Protein AF-A0A2G9G6G9-F1 (afdb_monomer_lite)

Structure (mmCIF, N/CA/C/O backbone):
data_AF-A0A2G9G6G9-F1
#
_entry.id   AF-A0A2G9G6G9-F1
#
loop_
_atom_site.group_PDB
_atom_site.id
_atom_site.type_symbol
_atom_site.label_atom_id
_atom_site.label_alt_id
_atom_site.label_comp_id
_atom_site.label_asym_id
_atom_site.label_entity_id
_atom_site.label_seq_id
_atom_site.pdbx_PDB_ins_code
_atom_site.Cartn_x
_atom_site.Cartn_y
_atom_site.Cartn_z
_atom_site.occupancy
_atom_site.B_iso_or_equiv
_atom_site.auth_seq_id
_atom_site.auth_comp_id
_atom_site.auth_asym_id
_atom_site.auth_atom_id
_atom_site.pdbx_PDB_model_num
ATOM 1 N N . MET A 1 1 ? -1.850 -4.419 9.215 1.00 89.00 1 MET A N 1
ATOM 2 C CA . MET A 1 1 ? -2.323 -3.101 8.741 1.00 89.00 1 MET A CA 1
ATOM 3 C C . MET A 1 1 ? -2.429 -2.212 9.958 1.00 89.00 1 MET A C 1
ATOM 5 O O . MET A 1 1 ? -2.819 -2.719 11.000 1.00 89.00 1 MET A O 1
ATOM 9 N N . PHE A 1 2 ? -2.075 -0.941 9.835 1.00 92.00 2 PHE A N 1
ATOM 10 C CA . PHE A 1 2 ? -2.258 0.051 10.893 1.00 92.00 2 PHE A CA 1
ATOM 11 C C . PHE A 1 2 ? -2.792 1.348 10.285 1.00 92.00 2 PHE A C 1
ATOM 13 O O . PHE A 1 2 ? -2.726 1.535 9.066 1.00 92.00 2 PHE A O 1
ATOM 20 N N . PHE A 1 3 ? -3.308 2.239 11.128 1.00 94.31 3 PHE A N 1
ATOM 21 C CA . PHE A 1 3 ? -3.821 3.534 10.698 1.00 94.31 3 PHE A CA 1
ATOM 22 C C . PHE A 1 3 ? -2.971 4.668 11.261 1.00 94.31 3 PHE A C 1
ATOM 24 O O . PHE A 1 3 ? -2.697 4.733 12.458 1.00 94.31 3 PHE A O 1
ATOM 31 N N . GLY A 1 4 ? -2.551 5.571 10.382 1.00 92.81 4 GLY A N 1
ATOM 32 C CA . GLY A 1 4 ? -1.768 6.751 10.739 1.00 92.81 4 GLY A CA 1
ATOM 33 C C . GLY A 1 4 ? -2.236 7.971 9.958 1.00 92.81 4 GLY A C 1
ATOM 34 O O .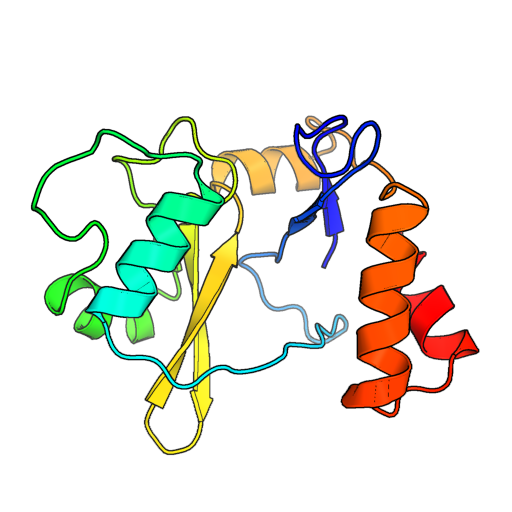 GLY A 1 4 ? -3.071 7.839 9.068 1.00 92.81 4 GLY A O 1
ATOM 35 N N . ARG A 1 5 ? -1.652 9.141 10.255 1.00 88.44 5 ARG A N 1
ATOM 36 C CA . ARG A 1 5 ? -2.020 10.467 9.708 1.00 88.44 5 ARG A CA 1
ATOM 37 C C . ARG A 1 5 ? -3.382 10.957 10.213 1.00 88.44 5 ARG A C 1
ATOM 39 O O . ARG A 1 5 ? -4.417 10.487 9.787 1.00 88.44 5 ARG A O 1
ATOM 46 N N . ASN A 1 6 ? -3.383 11.987 11.051 1.00 86.56 6 ASN A N 1
ATOM 47 C CA . ASN A 1 6 ? -4.590 12.492 11.720 1.00 86.56 6 ASN A CA 1
ATOM 48 C C . ASN A 1 6 ? -5.643 13.158 10.808 1.00 86.56 6 ASN A C 1
ATOM 50 O O . ASN A 1 6 ? -6.783 13.345 11.235 1.00 86.56 6 ASN A O 1
ATOM 54 N N . LYS A 1 7 ? -5.281 13.555 9.580 1.00 89.81 7 LYS A N 1
ATOM 55 C CA . LYS A 1 7 ? -6.205 14.185 8.627 1.00 89.81 7 LYS A CA 1
ATOM 56 C C . LYS A 1 7 ? -5.795 13.973 7.173 1.00 89.81 7 LYS A C 1
ATOM 58 O O . LYS A 1 7 ? -4.623 14.122 6.800 1.00 89.81 7 LYS A O 1
ATOM 63 N N . THR A 1 8 ? -6.781 13.731 6.313 1.00 88.44 8 THR A N 1
ATOM 64 C CA . THR A 1 8 ? -6.613 13.715 4.852 1.00 88.44 8 THR A CA 1
ATOM 65 C C . THR A 1 8 ? -7.636 14.612 4.157 1.00 88.44 8 THR A C 1
ATOM 67 O O . THR A 1 8 ? -8.640 15.000 4.749 1.00 88.44 8 THR A O 1
ATOM 70 N N . LYS A 1 9 ? -7.369 14.977 2.894 1.00 86.88 9 LYS A N 1
ATOM 71 C CA . LYS A 1 9 ? -8.312 15.770 2.088 1.00 86.88 9 LYS A CA 1
ATOM 72 C C . LYS A 1 9 ? -9.578 14.974 1.755 1.00 86.88 9 LYS A C 1
ATOM 74 O O . LYS A 1 9 ? -10.657 15.541 1.782 1.00 86.88 9 LYS A O 1
ATOM 79 N N . THR A 1 10 ? -9.425 13.681 1.471 1.00 88.75 10 THR A N 1
ATOM 80 C CA . THR A 1 10 ? -10.516 12.801 1.031 1.00 88.75 10 THR A CA 1
ATOM 81 C C . THR A 1 10 ? -11.372 12.297 2.192 1.00 88.75 10 THR A C 1
ATOM 83 O O . THR A 1 10 ? -12.590 12.299 2.093 1.00 88.75 10 THR A O 1
ATOM 86 N N . TRP A 1 11 ? -10.749 11.889 3.304 1.00 91.88 11 TRP A N 1
ATOM 87 C CA . TRP A 1 11 ? -11.432 11.191 4.406 1.00 91.88 11 TRP A CA 1
ATOM 88 C C . TRP A 1 11 ? -11.656 12.041 5.661 1.00 91.88 11 TRP A C 1
ATOM 90 O O . TRP A 1 11 ? -12.191 11.538 6.648 1.00 91.88 11 TRP A O 1
ATOM 100 N N . GLY A 1 12 ? -11.254 13.315 5.636 1.00 92.19 12 GLY A N 1
ATOM 101 C CA . GLY A 1 12 ? -11.398 14.223 6.771 1.00 92.19 12 GLY A CA 1
ATOM 102 C C . GLY A 1 12 ? -10.482 13.859 7.942 1.00 92.19 12 GLY A C 1
ATOM 103 O O . GLY A 1 12 ? -9.323 13.490 7.735 1.00 92.19 12 GLY A O 1
ATOM 104 N N . LEU A 1 13 ? -10.987 14.037 9.166 1.00 93.69 13 LEU A N 1
ATOM 105 C CA . LEU A 1 13 ? -10.292 13.681 10.407 1.00 93.69 13 LEU A CA 1
ATOM 106 C C . LEU A 1 13 ? -10.286 12.163 10.604 1.00 93.69 13 LEU A C 1
ATOM 108 O O . LEU A 1 13 ? -11.341 11.537 10.543 1.00 93.69 13 LEU A O 1
ATOM 112 N N . GLY A 1 14 ? -9.110 11.603 10.878 1.00 92.06 14 GLY A N 1
ATOM 113 C CA . GLY A 1 14 ? -8.894 10.171 11.071 1.00 92.06 14 GLY A CA 1
ATOM 114 C C . GLY A 1 14 ? -7.758 9.614 10.211 1.00 92.06 14 GLY A C 1
ATOM 115 O O . GLY A 1 14 ? -7.381 10.191 9.187 1.00 92.06 14 GLY A O 1
ATOM 116 N N . GLY A 1 15 ? -7.225 8.479 10.659 1.00 93.62 15 GLY A N 1
ATOM 117 C CA . GLY A 1 15 ? -6.138 7.743 10.032 1.00 93.62 15 GLY A CA 1
ATOM 118 C C . GLY A 1 15 ? -6.490 7.106 8.695 1.00 93.62 15 GLY A C 1
ATOM 119 O O . GLY A 1 15 ? -7.624 6.702 8.444 1.00 93.62 15 GLY A O 1
ATOM 120 N N . VAL A 1 16 ? -5.475 6.955 7.849 1.00 94.00 16 VAL A N 1
ATOM 121 C CA . VAL A 1 16 ? -5.519 6.121 6.644 1.00 94.00 16 VAL A CA 1
ATOM 122 C C . VAL A 1 16 ? -4.633 4.896 6.801 1.00 94.00 16 VAL A C 1
ATOM 124 O O . VAL A 1 16 ? -3.721 4.871 7.629 1.00 94.00 16 VAL A O 1
ATOM 127 N N . ALA A 1 17 ? -4.952 3.861 6.029 1.00 94.62 17 ALA A N 1
ATOM 128 C CA . ALA A 1 17 ? -4.352 2.545 6.175 1.00 94.62 17 ALA A CA 1
ATOM 129 C C . ALA A 1 17 ? -2.939 2.501 5.589 1.00 94.62 17 ALA A C 1
ATOM 131 O O . ALA A 1 17 ? -2.694 3.000 4.490 1.00 94.62 17 ALA A O 1
ATOM 132 N N . PHE A 1 18 ? -2.038 1.833 6.297 1.00 94.88 18 PHE A N 1
ATOM 133 C CA . PHE A 1 18 ? -0.698 1.497 5.839 1.00 94.88 18 PHE A CA 1
ATOM 134 C C . PHE A 1 18 ? -0.407 0.019 6.107 1.00 94.88 18 PHE A C 1
ATOM 136 O O . PHE A 1 18 ? -0.986 -0.617 7.001 1.00 94.88 18 PHE A O 1
ATOM 143 N N . LEU A 1 19 ? 0.520 -0.524 5.324 1.00 94.06 19 LEU A N 1
ATOM 144 C CA . LEU A 1 19 ? 1.074 -1.854 5.533 1.00 94.06 19 LEU A CA 1
ATOM 145 C C . LEU A 1 19 ? 2.489 -1.746 6.075 1.00 94.06 19 LEU A C 1
ATOM 147 O O . LEU A 1 19 ? 3.252 -0.856 5.699 1.00 94.06 19 LEU A O 1
ATOM 151 N N . ASP A 1 20 ? 2.826 -2.660 6.971 1.00 92.25 20 ASP A N 1
ATOM 152 C CA . ASP A 1 20 ? 4.195 -2.769 7.435 1.00 92.25 20 ASP A CA 1
ATOM 153 C C . ASP A 1 20 ? 5.066 -3.441 6.352 1.00 92.25 20 ASP A C 1
ATOM 155 O O . ASP A 1 20 ? 4.593 -4.278 5.574 1.00 92.25 20 ASP A O 1
ATOM 159 N N . LEU A 1 21 ? 6.337 -3.047 6.280 1.00 92.12 21 LEU A N 1
ATOM 160 C CA . LEU A 1 21 ? 7.330 -3.651 5.397 1.00 92.12 21 LEU A CA 1
ATOM 161 C C . LEU A 1 21 ? 7.755 -5.037 5.884 1.00 92.12 21 LEU A C 1
ATOM 163 O O . LEU A 1 21 ? 8.078 -5.896 5.059 1.00 92.12 21 LEU A O 1
ATOM 167 N N . GLU A 1 22 ? 7.714 -5.269 7.195 1.00 85.81 22 GLU A N 1
ATOM 168 C CA . GLU A 1 22 ? 8.000 -6.575 7.783 1.00 85.81 22 GLU A CA 1
ATOM 169 C C . GLU A 1 22 ? 6.756 -7.463 7.804 1.00 85.81 22 GLU A C 1
ATOM 171 O O . GLU A 1 22 ? 5.646 -7.051 8.150 1.00 85.81 22 GLU A O 1
ATOM 176 N N . ARG A 1 23 ? 6.952 -8.729 7.429 1.00 79.31 23 ARG A N 1
ATOM 177 C CA . ARG A 1 23 ? 5.916 -9.752 7.548 1.00 79.31 23 ARG A CA 1
ATOM 178 C C . ARG A 1 23 ? 6.006 -10.373 8.928 1.00 79.31 23 ARG A C 1
ATOM 180 O O . ARG A 1 23 ? 7.030 -10.946 9.281 1.00 79.31 23 ARG A O 1
ATOM 187 N N . HIS A 1 24 ? 4.904 -10.337 9.657 1.00 77.62 24 HIS A N 1
ATOM 188 C CA . HIS A 1 24 ? 4.773 -11.030 10.928 1.00 77.62 24 HIS A CA 1
ATOM 189 C C . HIS A 1 24 ? 3.751 -12.155 10.785 1.00 77.62 24 HIS A C 1
ATOM 191 O O . HIS A 1 24 ? 2.614 -11.912 10.387 1.00 77.62 24 HIS A O 1
ATOM 197 N N . HIS A 1 25 ? 4.138 -13.383 11.137 1.00 69.62 25 HIS A N 1
ATOM 198 C CA . HIS A 1 25 ? 3.303 -14.579 10.962 1.00 69.62 25 HIS A CA 1
ATOM 199 C C . HIS A 1 25 ? 1.960 -14.524 11.719 1.00 69.62 25 HIS A C 1
ATOM 201 O O . HIS A 1 25 ? 1.009 -15.189 11.315 1.00 69.62 25 HIS A O 1
ATOM 207 N N . GLY A 1 26 ? 1.857 -13.702 12.770 1.00 75.50 26 GLY A N 1
ATOM 208 C CA . GLY A 1 26 ? 0.623 -13.498 13.538 1.00 75.50 26 GLY A CA 1
ATOM 209 C C . GLY A 1 26 ? -0.344 -12.456 12.966 1.00 75.50 26 GLY A C 1
ATOM 210 O O . GLY A 1 26 ? -1.490 -12.399 13.400 1.00 75.50 26 GLY A O 1
ATOM 211 N N . TYR A 1 27 ? 0.073 -11.648 11.984 1.00 82.75 27 TYR A N 1
ATOM 212 C CA . TYR A 1 27 ? -0.745 -10.559 11.449 1.00 82.75 27 TYR A CA 1
ATOM 213 C C . TYR A 1 27 ? -1.071 -10.783 9.976 1.00 82.75 27 TYR A C 1
ATOM 215 O O . TYR A 1 27 ? -0.192 -10.994 9.142 1.00 82.75 27 TYR A O 1
ATOM 223 N N . LYS A 1 28 ? -2.358 -10.689 9.639 1.00 85.12 28 LYS A N 1
ATOM 224 C CA . LYS A 1 28 ? -2.851 -10.838 8.266 1.00 85.12 28 LYS A CA 1
ATOM 225 C C . LYS A 1 28 ? -3.363 -9.507 7.729 1.00 85.12 28 LYS A C 1
ATOM 227 O O . LYS A 1 28 ? -3.905 -8.682 8.466 1.00 85.12 28 LYS A O 1
ATOM 232 N N . ALA A 1 29 ? -3.192 -9.301 6.428 1.00 90.19 29 ALA A N 1
ATOM 233 C CA . ALA A 1 29 ? -3.817 -8.208 5.700 1.00 90.19 29 ALA A CA 1
ATOM 234 C C . ALA A 1 29 ? -4.666 -8.772 4.563 1.00 90.19 29 ALA A C 1
ATOM 236 O O . ALA A 1 29 ? -4.165 -9.548 3.748 1.00 90.19 29 ALA A O 1
ATOM 237 N N . TYR A 1 30 ? -5.937 -8.381 4.518 1.00 91.75 30 TYR A N 1
ATOM 238 C CA . TYR A 1 30 ? -6.809 -8.681 3.389 1.00 91.75 30 TYR A CA 1
ATOM 239 C C . TYR A 1 30 ? -6.568 -7.640 2.301 1.00 91.75 30 TYR A C 1
ATOM 241 O O . TYR A 1 30 ? -6.547 -6.444 2.580 1.00 91.75 30 TYR A O 1
ATOM 249 N N . ASN A 1 31 ? -6.348 -8.098 1.072 1.00 92.12 31 ASN A N 1
ATOM 250 C CA . ASN A 1 31 ? -6.047 -7.237 -0.065 1.00 92.12 31 ASN A CA 1
ATOM 251 C C . ASN A 1 31 ? -6.937 -7.634 -1.239 1.00 92.12 31 ASN A C 1
ATOM 253 O O . ASN A 1 31 ? -7.117 -8.824 -1.498 1.00 92.12 31 ASN A O 1
ATOM 257 N N . ARG A 1 32 ? -7.433 -6.640 -1.977 1.00 94.50 32 ARG A N 1
ATOM 258 C CA . ARG A 1 32 ? -8.032 -6.851 -3.295 1.00 94.50 32 ARG A CA 1
ATOM 259 C C . ARG A 1 32 ? -6.959 -6.669 -4.359 1.00 94.50 32 ARG A C 1
ATOM 261 O O . ARG A 1 32 ? -6.253 -5.662 -4.357 1.00 94.50 32 ARG A O 1
ATOM 268 N N . LEU A 1 33 ? -6.828 -7.654 -5.239 1.00 95.50 33 LEU A N 1
ATOM 269 C CA . LEU A 1 33 ? -5.834 -7.645 -6.306 1.00 95.50 33 LEU A CA 1
ATOM 270 C C . LEU A 1 33 ? -6.453 -7.091 -7.590 1.00 95.50 33 LEU A C 1
ATOM 272 O O . LEU A 1 33 ? -7.555 -7.481 -7.969 1.00 95.50 33 LEU A O 1
ATOM 276 N N . TYR A 1 34 ? -5.720 -6.207 -8.262 1.00 96.50 34 TYR A N 1
ATOM 277 C CA . TYR A 1 34 ? -6.093 -5.649 -9.558 1.00 96.50 34 TYR A CA 1
ATOM 278 C C . TYR A 1 34 ? -4.993 -5.969 -10.567 1.00 96.50 34 TYR A C 1
ATOM 280 O O . TYR A 1 34 ? -3.825 -5.647 -10.339 1.00 96.50 34 TYR A O 1
ATOM 288 N N . LYS A 1 35 ? -5.361 -6.596 -11.687 1.00 97.06 35 LYS A N 1
ATOM 289 C CA . LYS A 1 35 ? -4.446 -6.850 -12.802 1.00 97.06 35 LYS A CA 1
ATOM 290 C C . LYS A 1 35 ? -4.434 -5.627 -13.712 1.00 97.06 35 LYS A C 1
ATOM 292 O O . LYS A 1 35 ? -5.425 -5.340 -14.375 1.00 97.06 35 LYS A O 1
ATOM 297 N N . ILE A 1 36 ? -3.319 -4.907 -13.713 1.00 96.94 36 ILE A N 1
ATOM 298 C CA . ILE A 1 36 ? -3.128 -3.659 -14.460 1.00 96.94 36 ILE A CA 1
ATOM 299 C C . ILE A 1 36 ? -1.770 -3.664 -15.161 1.00 96.94 36 ILE A C 1
ATOM 301 O O . ILE A 1 36 ? -0.862 -4.397 -14.763 1.00 96.94 36 ILE A O 1
ATOM 305 N N . ASN A 1 37 ? -1.619 -2.847 -16.202 1.00 96.25 37 ASN A N 1
ATOM 306 C CA . ASN A 1 37 ? -0.327 -2.663 -16.861 1.00 96.25 37 ASN A CA 1
ATOM 307 C C . ASN A 1 37 ? 0.573 -1.669 -16.090 1.00 96.25 37 ASN A C 1
ATOM 309 O O . ASN A 1 37 ? 0.131 -0.965 -15.179 1.00 96.25 37 ASN A O 1
ATOM 313 N N . LEU A 1 38 ? 1.857 -1.599 -16.460 1.00 95.38 38 LEU A N 1
ATOM 314 C CA . LEU A 1 38 ? 2.840 -0.756 -15.765 1.00 95.38 38 LEU A CA 1
ATOM 315 C C . LEU A 1 38 ? 2.533 0.750 -15.869 1.00 95.38 38 LEU A C 1
ATOM 317 O O . LEU A 1 38 ? 2.853 1.503 -14.948 1.00 95.38 38 LEU A O 1
ATOM 321 N N . GLN A 1 39 ? 1.897 1.192 -16.956 1.00 94.56 39 GLN A N 1
ATOM 322 C CA . GLN A 1 39 ? 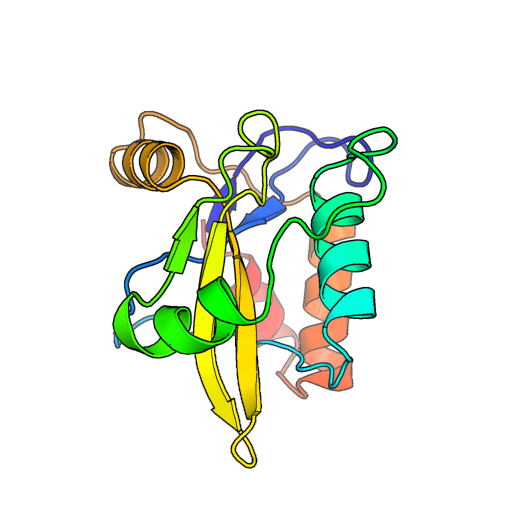1.478 2.585 -17.113 1.00 94.56 39 GLN A CA 1
ATOM 323 C C . GLN A 1 39 ? 0.380 2.930 -16.098 1.00 94.56 39 GLN A C 1
ATOM 325 O O . GLN A 1 39 ? 0.550 3.852 -15.305 1.00 94.56 39 GLN A O 1
ATOM 330 N N . GLN A 1 40 ? -0.674 2.115 -16.033 1.00 95.50 40 GLN A N 1
ATOM 331 C CA . GLN A 1 40 ? -1.766 2.260 -15.067 1.00 95.50 40 GLN A CA 1
ATOM 332 C C . GLN A 1 40 ? -1.257 2.210 -13.621 1.00 95.50 40 GLN A C 1
ATOM 334 O O . GLN A 1 40 ? -1.705 2.981 -12.776 1.00 95.50 40 GLN A O 1
ATOM 339 N N . PHE A 1 41 ? -0.279 1.348 -13.325 1.00 96.06 41 PHE A N 1
ATOM 340 C CA . PHE A 1 41 ? 0.355 1.305 -12.006 1.00 96.06 41 PHE A CA 1
ATOM 341 C C . PHE A 1 41 ? 1.015 2.642 -11.636 1.00 96.06 41 PHE A C 1
ATOM 343 O O . PHE A 1 41 ? 0.868 3.121 -10.510 1.00 96.06 41 PHE A O 1
ATOM 350 N N . ASN A 1 42 ? 1.720 3.268 -12.584 1.00 94.25 42 ASN A N 1
ATOM 351 C CA . ASN A 1 42 ? 2.317 4.585 -12.376 1.00 94.25 42 ASN A CA 1
ATOM 352 C C . ASN A 1 42 ? 1.254 5.676 -12.197 1.00 94.25 42 ASN A C 1
ATOM 354 O O . ASN A 1 42 ? 1.459 6.578 -11.383 1.00 94.25 42 ASN A O 1
ATOM 358 N N . ASP A 1 43 ? 0.129 5.589 -12.908 1.00 92.56 43 ASP A N 1
ATOM 359 C CA . ASP A 1 43 ? -0.981 6.535 -12.767 1.00 92.56 43 ASP A CA 1
ATOM 360 C C . ASP A 1 43 ? -1.587 6.463 -11.354 1.00 92.56 43 ASP A C 1
ATOM 362 O O . ASP A 1 43 ? -1.733 7.494 -10.690 1.00 92.56 43 ASP A O 1
ATOM 366 N N . VAL A 1 44 ? -1.819 5.251 -10.830 1.00 94.00 44 VAL A N 1
ATOM 367 C CA . VAL A 1 44 ? -2.280 5.045 -9.444 1.00 94.00 44 VAL A CA 1
ATOM 368 C C . VAL A 1 44 ? -1.243 5.554 -8.438 1.00 94.00 44 VAL A C 1
ATOM 370 O O . VAL A 1 44 ? -1.583 6.302 -7.522 1.00 94.00 44 VAL A O 1
ATOM 373 N N . LEU A 1 45 ? 0.042 5.233 -8.624 1.00 93.50 45 LEU A N 1
ATOM 374 C CA . LEU A 1 45 ? 1.115 5.695 -7.736 1.00 93.50 45 LEU A CA 1
ATOM 375 C C . LEU A 1 45 ? 1.187 7.235 -7.660 1.00 93.50 45 LEU A C 1
ATOM 377 O O . LEU A 1 45 ? 1.421 7.799 -6.582 1.00 93.50 45 LEU A O 1
ATOM 381 N N . LYS A 1 46 ? 0.963 7.929 -8.785 1.00 91.50 46 LYS A N 1
ATOM 382 C CA . LYS A 1 46 ? 0.876 9.399 -8.849 1.00 91.50 46 LYS A CA 1
ATOM 383 C C . LYS A 1 46 ? -0.367 9.922 -8.125 1.00 91.50 46 LYS A C 1
ATOM 385 O O . LYS A 1 46 ? -0.248 10.866 -7.335 1.00 91.50 46 LYS A O 1
ATOM 390 N N . GLN A 1 47 ? -1.526 9.300 -8.350 1.00 89.19 47 GLN A N 1
ATOM 391 C CA . GLN A 1 47 ? -2.793 9.659 -7.708 1.00 89.19 47 GLN A CA 1
ATOM 392 C C . GLN A 1 47 ? -2.703 9.561 -6.178 1.00 89.19 47 GLN A C 1
ATOM 394 O O . GLN A 1 47 ? -2.987 10.543 -5.487 1.00 89.19 47 GLN A O 1
ATOM 399 N N . GLU A 1 48 ? -2.218 8.435 -5.648 1.00 88.56 48 GLU A N 1
ATOM 400 C CA . GLU A 1 48 ? -2.082 8.189 -4.202 1.00 88.56 48 GLU A CA 1
ATOM 401 C C . GLU A 1 48 ? -1.188 9.222 -3.499 1.00 88.56 48 GLU A C 1
ATOM 403 O O . GLU A 1 48 ? -1.357 9.555 -2.321 1.00 88.56 48 GLU A O 1
ATOM 408 N N . ASN A 1 49 ? -0.243 9.801 -4.238 1.00 90.56 49 ASN A N 1
ATOM 409 C CA . ASN A 1 49 ? 0.697 10.785 -3.716 1.00 90.56 49 ASN A CA 1
ATOM 410 C C . ASN A 1 49 ? 0.352 12.232 -4.101 1.00 90.56 49 ASN A C 1
ATOM 412 O O . ASN A 1 49 ? 1.139 13.135 -3.814 1.00 90.56 49 ASN A O 1
ATOM 416 N N . ASN A 1 50 ? -0.840 12.479 -4.665 1.00 85.75 50 ASN A N 1
ATOM 417 C CA . ASN A 1 50 ? -1.320 13.798 -5.107 1.00 85.75 50 ASN A CA 1
ATOM 418 C C . ASN A 1 50 ? -0.340 14.521 -6.045 1.00 85.75 50 ASN A C 1
ATOM 420 O O . ASN A 1 50 ? -0.195 15.747 -6.009 1.00 85.75 50 ASN A O 1
ATOM 424 N N . VAL A 1 51 ? 0.355 13.761 -6.883 1.00 81.12 51 VAL A N 1
ATOM 425 C CA . VAL A 1 51 ? 1.352 14.291 -7.803 1.00 81.12 51 VAL A CA 1
ATOM 426 C C . VAL A 1 51 ? 0.681 14.618 -9.130 1.00 81.12 51 VAL A C 1
ATOM 428 O O . VAL A 1 51 ? 0.432 13.737 -9.942 1.00 81.12 51 VAL A O 1
ATOM 431 N N . LYS A 1 52 ? 0.395 15.906 -9.347 1.00 69.38 52 LYS A N 1
ATOM 432 C CA . LYS A 1 52 ? -0.213 16.407 -10.593 1.00 69.38 52 LYS A CA 1
ATOM 433 C C . LYS A 1 52 ? 0.808 16.839 -11.653 1.00 69.38 52 LYS A C 1
ATOM 435 O O . LYS A 1 52 ? 0.459 16.933 -12.820 1.00 69.38 52 LYS A O 1
ATOM 440 N N . HIS A 1 53 ? 2.052 17.120 -11.245 1.00 63.31 53 HIS A N 1
ATOM 441 C CA . HIS A 1 53 ? 3.032 17.843 -12.073 1.00 63.31 53 HIS A CA 1
ATOM 442 C C . HIS A 1 53 ? 4.374 17.119 -12.284 1.00 63.31 53 HIS A C 1
ATOM 444 O O . HIS A 1 53 ? 5.219 17.635 -13.012 1.00 63.31 53 HIS A O 1
ATOM 450 N N . LEU A 1 54 ? 4.613 15.945 -11.675 1.00 57.81 54 LEU A N 1
ATOM 451 C CA . LEU A 1 54 ? 5.829 15.179 -11.987 1.00 57.81 54 LEU A CA 1
ATOM 452 C C . LEU A 1 54 ? 5.639 14.447 -13.319 1.00 57.81 54 LEU A C 1
ATOM 454 O O . LEU A 1 54 ? 5.085 13.352 -13.356 1.00 57.81 54 LEU A O 1
ATOM 458 N N . MET A 1 55 ? 6.096 15.151 -14.357 1.00 57.62 55 MET A N 1
ATOM 459 C CA . MET A 1 55 ? 6.774 14.748 -15.592 1.00 57.62 55 MET A CA 1
ATOM 460 C C . MET A 1 55 ? 6.283 13.515 -16.371 1.00 57.62 55 MET A C 1
ATOM 462 O O . MET A 1 55 ? 5.832 12.507 -15.830 1.00 57.62 55 MET A O 1
ATOM 466 N N . ASN A 1 56 ? 6.507 13.578 -17.685 1.00 66.69 56 ASN A N 1
ATOM 467 C CA . ASN A 1 56 ? 6.287 12.532 -18.695 1.00 66.69 56 ASN A CA 1
ATOM 468 C C . ASN A 1 56 ? 7.064 11.215 -18.453 1.00 66.69 56 ASN A C 1
ATOM 470 O O . ASN A 1 56 ? 7.112 10.369 -19.339 1.00 66.69 56 ASN A O 1
ATOM 474 N N . TYR A 1 57 ? 7.679 11.024 -17.282 1.00 74.75 57 TYR A N 1
ATOM 475 C CA . TYR A 1 57 ? 8.507 9.867 -16.961 1.00 74.75 57 TYR A CA 1
ATOM 476 C C . TYR A 1 57 ? 7.836 8.959 -15.917 1.00 74.75 57 TYR A C 1
ATOM 478 O O . TYR A 1 57 ? 7.157 9.450 -15.002 1.00 74.75 57 TYR A O 1
ATOM 486 N N . PRO A 1 58 ? 8.009 7.630 -16.031 1.00 87.25 58 PRO A N 1
ATOM 487 C CA . PRO A 1 58 ? 7.520 6.688 -15.034 1.00 87.25 58 PRO A CA 1
ATOM 488 C C . PRO A 1 58 ? 8.286 6.856 -13.712 1.00 87.25 58 PRO A C 1
ATOM 490 O O . PRO A 1 58 ? 9.500 7.040 -13.694 1.00 87.25 58 PRO A O 1
ATOM 493 N N . LEU A 1 59 ? 7.565 6.777 -12.593 1.00 91.50 59 LEU A N 1
ATOM 494 C CA . LEU A 1 59 ? 8.125 6.767 -11.236 1.00 91.50 59 LEU A CA 1
ATOM 495 C C . LEU A 1 59 ? 8.634 5.376 -10.828 1.00 91.50 59 LEU A C 1
ATOM 497 O O . LEU A 1 59 ? 9.433 5.252 -9.901 1.00 91.50 59 LEU A O 1
ATOM 501 N N . PHE A 1 60 ? 8.130 4.341 -11.499 1.00 94.69 60 PHE A N 1
ATOM 502 C CA . PHE A 1 60 ? 8.468 2.941 -11.293 1.00 94.69 60 PHE A CA 1
ATOM 503 C C . PHE A 1 60 ? 8.510 2.238 -12.656 1.00 94.69 60 PHE A C 1
ATOM 505 O O . PHE A 1 60 ? 7.476 2.111 -13.316 1.00 94.69 60 PHE A O 1
ATOM 512 N N . GLY A 1 61 ? 9.698 1.835 -13.108 1.00 94.88 61 GLY A N 1
ATOM 513 C CA . GLY A 1 61 ? 9.925 1.260 -14.431 1.00 94.88 61 GLY A CA 1
ATOM 514 C C . GLY A 1 61 ? 10.220 -0.239 -14.407 1.00 94.88 61 GLY A C 1
ATOM 515 O O . GLY A 1 61 ? 10.154 -0.909 -13.376 1.00 94.88 61 GLY A O 1
ATOM 516 N N . LEU A 1 62 ? 10.581 -0.774 -15.578 1.00 95.06 62 LEU A N 1
ATOM 517 C CA . LEU A 1 62 ? 10.950 -2.185 -15.739 1.00 95.06 62 LEU A CA 1
ATOM 518 C C . LEU A 1 62 ? 12.192 -2.561 -14.920 1.00 95.06 62 LEU A C 1
ATOM 520 O O . LEU A 1 62 ? 12.265 -3.669 -14.394 1.00 95.06 62 LEU A O 1
ATOM 524 N N . ALA A 1 63 ? 13.146 -1.637 -14.767 1.00 94.69 63 ALA A N 1
ATOM 525 C CA . ALA A 1 63 ? 14.349 -1.864 -13.971 1.00 94.69 63 ALA A CA 1
ATOM 526 C C . ALA A 1 63 ? 14.020 -2.055 -12.481 1.00 94.69 63 ALA A C 1
ATOM 528 O O . ALA A 1 63 ? 14.533 -2.981 -11.848 1.00 94.69 63 ALA A O 1
ATOM 529 N N . GLU A 1 64 ? 13.140 -1.223 -11.914 1.00 95.69 64 GLU A N 1
ATOM 530 C CA . GLU A 1 64 ? 12.653 -1.410 -10.547 1.00 95.69 64 GLU A CA 1
ATOM 531 C C . GLU A 1 64 ? 11.815 -2.684 -10.423 1.00 95.69 64 GLU A C 1
ATOM 533 O O . GLU A 1 64 ? 12.015 -3.451 -9.481 1.00 95.69 64 GLU A O 1
ATOM 538 N N . LEU A 1 65 ? 10.927 -2.948 -11.387 1.00 95.62 65 LEU A N 1
ATOM 539 C CA . LEU A 1 65 ? 10.080 -4.141 -11.408 1.00 95.62 65 LEU A CA 1
ATOM 540 C C . LEU A 1 65 ? 10.912 -5.435 -11.391 1.00 95.62 65 LEU A C 1
ATOM 542 O O . LEU A 1 65 ? 10.611 -6.350 -10.628 1.00 95.62 65 LEU A O 1
ATOM 546 N N . ALA A 1 66 ? 12.000 -5.496 -12.161 1.00 94.81 66 ALA A N 1
ATOM 547 C CA . ALA A 1 66 ? 12.890 -6.657 -12.205 1.00 94.81 66 ALA A CA 1
ATOM 548 C C . ALA A 1 66 ? 13.622 -6.900 -10.870 1.00 94.81 66 ALA A C 1
ATOM 550 O O . ALA A 1 66 ? 13.945 -8.037 -10.520 1.00 94.81 66 ALA A O 1
ATOM 551 N N . ARG A 1 67 ? 13.881 -5.835 -10.099 1.00 96.56 67 ARG A N 1
ATOM 552 C CA . ARG A 1 67 ? 14.661 -5.890 -8.851 1.00 96.56 67 ARG A CA 1
ATOM 553 C C . ARG A 1 67 ? 13.795 -6.007 -7.600 1.00 96.56 67 ARG A C 1
ATOM 555 O O . ARG A 1 67 ? 14.271 -6.534 -6.591 1.00 96.56 67 ARG A O 1
ATOM 562 N N . ILE A 1 68 ? 12.536 -5.560 -7.643 1.00 96.38 68 ILE A N 1
ATOM 563 C CA . ILE A 1 68 ? 11.694 -5.446 -6.443 1.00 96.38 68 ILE A CA 1
ATOM 564 C C . ILE A 1 68 ? 11.405 -6.795 -5.788 1.00 96.38 68 ILE A C 1
ATOM 566 O O . ILE A 1 68 ? 11.286 -6.870 -4.565 1.00 96.38 68 ILE A O 1
ATOM 570 N N . LYS A 1 69 ? 11.377 -7.885 -6.570 1.00 94.69 69 LYS A N 1
ATOM 571 C CA . LYS A 1 69 ? 11.279 -9.240 -6.021 1.00 94.69 69 LYS A CA 1
ATOM 572 C C . LYS A 1 69 ? 12.425 -9.494 -5.038 1.00 94.69 69 LYS A C 1
ATOM 574 O O . LYS A 1 69 ? 12.172 -9.989 -3.952 1.00 94.69 69 LYS A O 1
ATOM 579 N N . TYR A 1 70 ? 13.656 -9.099 -5.322 1.00 94.88 70 TYR A N 1
ATOM 580 C CA . TYR A 1 70 ? 14.781 -9.342 -4.408 1.00 94.88 70 TYR A CA 1
ATOM 581 C C . TYR A 1 70 ? 14.854 -8.306 -3.282 1.00 94.88 70 TYR A C 1
ATOM 583 O O . TYR A 1 70 ? 15.142 -8.648 -2.141 1.00 94.88 70 TYR A O 1
ATOM 591 N N . GLN A 1 71 ? 14.520 -7.049 -3.582 1.00 94.50 71 GLN A N 1
ATOM 592 C CA . GLN A 1 71 ? 14.606 -5.938 -2.626 1.00 94.50 71 GLN A CA 1
ATOM 593 C C . GLN A 1 71 ? 13.429 -5.866 -1.645 1.00 94.50 71 GLN A C 1
ATOM 595 O O . GLN A 1 71 ? 13.518 -5.163 -0.644 1.00 94.50 71 GLN A O 1
ATOM 600 N N . ARG A 1 72 ? 12.324 -6.572 -1.929 1.00 94.94 72 ARG A N 1
ATOM 601 C CA . ARG A 1 72 ? 11.044 -6.579 -1.189 1.00 94.94 72 ARG A CA 1
ATOM 602 C C . ARG A 1 72 ? 10.277 -5.260 -1.220 1.00 94.94 72 ARG A C 1
ATOM 604 O O . ARG A 1 72 ? 9.051 -5.290 -1.221 1.00 94.94 72 ARG A O 1
ATOM 611 N N . TYR A 1 73 ? 10.954 -4.122 -1.270 1.00 96.75 73 TYR A N 1
ATOM 612 C CA . TYR A 1 73 ? 10.336 -2.816 -1.433 1.00 96.75 73 TYR A CA 1
ATOM 613 C C . TYR A 1 73 ? 11.286 -1.826 -2.111 1.00 96.75 73 TYR A C 1
ATOM 615 O O . TYR A 1 73 ? 12.499 -2.022 -2.166 1.00 96.75 73 TYR A O 1
ATOM 623 N N . ARG A 1 74 ? 10.720 -0.731 -2.618 1.00 96.19 74 ARG A N 1
ATOM 624 C CA . ARG A 1 74 ? 11.427 0.393 -3.225 1.00 96.19 74 ARG A CA 1
ATOM 625 C C . ARG A 1 74 ? 10.798 1.697 -2.754 1.00 96.19 74 ARG A C 1
ATOM 627 O O . ARG A 1 74 ? 9.664 2.013 -3.103 1.00 96.19 74 ARG A O 1
ATOM 634 N N . TYR A 1 75 ? 11.556 2.484 -1.997 1.00 95.75 75 TYR A N 1
ATOM 635 C CA . TYR A 1 75 ? 11.193 3.874 -1.722 1.00 95.75 75 TYR A CA 1
ATOM 636 C C . TYR A 1 75 ? 11.372 4.721 -2.988 1.00 95.75 75 TYR A C 1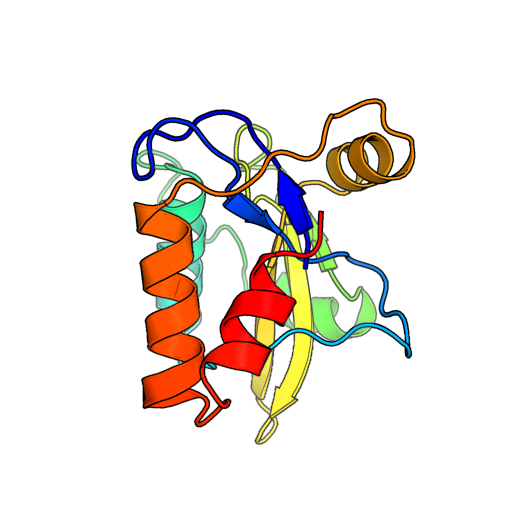
ATOM 638 O O . TYR A 1 75 ? 12.446 4.708 -3.584 1.00 95.75 75 TYR A O 1
ATOM 646 N N . VAL A 1 76 ? 10.350 5.464 -3.398 1.00 94.19 76 VAL A N 1
ATOM 647 C CA . VAL A 1 76 ? 10.350 6.302 -4.602 1.00 94.19 76 VAL A CA 1
ATOM 648 C C . VAL A 1 76 ? 10.691 7.735 -4.196 1.00 94.19 76 VAL A C 1
ATOM 650 O O . VAL A 1 76 ? 9.832 8.503 -3.770 1.00 94.19 76 VAL A O 1
ATOM 653 N N . GLY A 1 77 ? 11.964 8.119 -4.325 1.00 89.25 77 GLY A N 1
ATOM 654 C CA . GLY A 1 77 ? 12.476 9.400 -3.808 1.00 89.25 77 GLY A CA 1
ATOM 655 C C . GLY A 1 77 ? 11.787 10.652 -4.370 1.00 89.25 77 GLY A C 1
ATOM 656 O O . GLY A 1 77 ? 11.640 11.647 -3.656 1.00 89.25 77 GLY A O 1
ATOM 657 N N . ALA A 1 78 ? 11.286 10.590 -5.608 1.00 88.19 78 ALA A N 1
ATOM 658 C CA . ALA A 1 78 ? 10.485 11.659 -6.210 1.00 88.19 78 ALA A CA 1
ATOM 659 C C . ALA A 1 78 ? 9.186 11.948 -5.425 1.00 88.19 78 ALA A C 1
ATOM 661 O O . ALA A 1 78 ? 8.652 13.054 -5.486 1.00 88.19 78 ALA A O 1
ATOM 662 N N . LEU A 1 79 ? 8.714 10.986 -4.625 1.00 88.56 79 LEU A N 1
ATOM 663 C CA . LEU A 1 79 ? 7.508 11.060 -3.805 1.00 88.56 79 LEU A CA 1
ATOM 664 C C . LEU A 1 79 ? 7.802 11.385 -2.334 1.00 88.56 79 LEU A C 1
ATOM 666 O O . LEU A 1 79 ? 6.972 11.108 -1.477 1.00 88.56 79 LEU A O 1
ATOM 670 N N . LYS A 1 80 ? 8.943 12.003 -1.999 1.00 82.88 80 LYS A N 1
ATOM 671 C CA . LYS A 1 80 ? 9.341 12.269 -0.597 1.00 82.88 80 LYS A CA 1
ATOM 672 C C . LYS A 1 80 ? 8.319 13.023 0.266 1.00 82.88 80 LYS A C 1
ATOM 674 O O . LYS A 1 80 ? 8.323 12.892 1.484 1.00 82.88 80 LYS A O 1
ATOM 679 N N . LYS A 1 81 ? 7.444 13.825 -0.351 1.00 84.31 81 LYS A N 1
ATOM 680 C CA . LYS A 1 81 ? 6.348 14.536 0.341 1.00 84.31 81 LYS A CA 1
ATOM 681 C C . LYS A 1 81 ? 5.048 13.721 0.410 1.00 84.31 81 LYS A C 1
ATOM 683 O O . LYS A 1 81 ? 4.126 14.097 1.129 1.00 84.31 81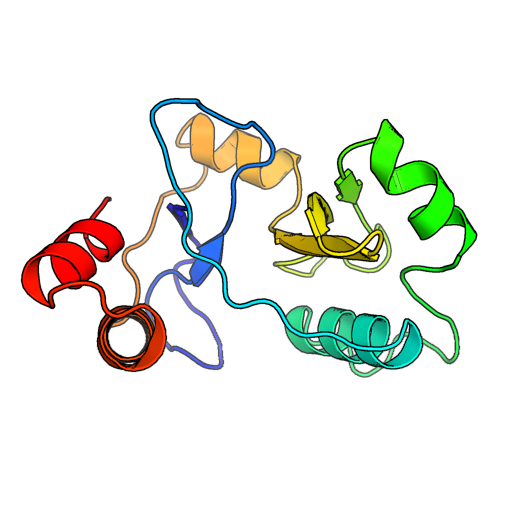 LYS A O 1
ATOM 688 N N . GLY A 1 82 ? 4.972 12.637 -0.352 1.00 86.19 82 GLY A N 1
ATOM 689 C CA . GLY A 1 82 ? 3.846 11.724 -0.428 1.00 86.19 82 GLY A CA 1
ATOM 690 C C . GLY A 1 82 ? 3.737 10.814 0.794 1.00 86.19 82 GLY A C 1
ATOM 691 O O . GLY A 1 82 ? 4.694 10.602 1.544 1.00 86.19 82 GLY A O 1
ATOM 692 N N . TRP A 1 83 ? 2.532 10.297 1.014 1.00 88.12 83 TRP A N 1
ATOM 693 C CA . TRP A 1 83 ? 2.248 9.381 2.120 1.00 88.12 83 TRP A CA 1
ATOM 694 C C . TRP A 1 83 ? 2.411 7.919 1.730 1.00 88.12 83 TRP A C 1
ATOM 696 O O . TRP A 1 83 ? 2.701 7.118 2.607 1.00 88.12 83 TRP A O 1
ATOM 706 N N . TYR A 1 84 ? 2.293 7.603 0.442 1.00 94.19 84 TYR A N 1
ATOM 707 C CA . TYR A 1 84 ? 2.388 6.262 -0.127 1.00 94.19 84 TYR A CA 1
ATOM 708 C C . TYR A 1 84 ? 3.604 6.178 -1.055 1.00 94.19 84 TYR A C 1
ATOM 710 O O . TYR A 1 84 ? 3.509 5.817 -2.226 1.00 94.19 84 TYR A O 1
ATOM 718 N N . SER A 1 85 ? 4.753 6.623 -0.550 1.00 94.81 85 SER A N 1
ATOM 719 C CA . SER A 1 85 ? 5.983 6.818 -1.320 1.00 94.81 85 SER A CA 1
ATOM 720 C C . SER A 1 85 ? 6.854 5.566 -1.433 1.00 94.81 85 SER A C 1
ATOM 722 O O . SER A 1 85 ? 7.936 5.630 -2.016 1.00 94.81 85 SER A O 1
ATOM 724 N N . THR A 1 86 ? 6.403 4.428 -0.907 1.00 97.12 86 THR A N 1
ATOM 725 C CA . THR A 1 86 ? 7.117 3.149 -0.974 1.00 97.12 86 THR A CA 1
ATOM 726 C C . THR A 1 86 ? 6.279 2.118 -1.709 1.00 97.12 86 THR A C 1
ATOM 728 O O . THR A 1 86 ? 5.162 1.830 -1.290 1.00 97.12 86 THR A O 1
ATOM 731 N N . VAL A 1 87 ? 6.837 1.522 -2.763 1.00 97.44 87 VAL A N 1
ATOM 732 C CA . VAL A 1 87 ? 6.266 0.339 -3.420 1.00 97.44 87 VAL A CA 1
ATOM 733 C C . VAL A 1 87 ? 6.767 -0.906 -2.696 1.00 97.44 87 VAL A C 1
ATOM 735 O O . VAL A 1 87 ? 7.970 -1.047 -2.496 1.00 97.44 87 VAL A O 1
ATOM 738 N N . GLN A 1 88 ? 5.877 -1.818 -2.320 1.00 96.88 88 GLN A N 1
ATOM 739 C CA . GLN A 1 88 ? 6.205 -3.066 -1.629 1.00 96.88 88 GLN A CA 1
ATOM 740 C C . GLN A 1 88 ? 5.734 -4.272 -2.445 1.00 96.88 88 GLN A C 1
ATOM 742 O O . GLN A 1 88 ? 4.636 -4.274 -2.992 1.00 96.88 88 GLN A O 1
ATOM 747 N N . TYR A 1 89 ? 6.556 -5.316 -2.489 1.00 96.88 89 TYR A N 1
ATOM 748 C CA . TYR A 1 89 ? 6.245 -6.599 -3.105 1.00 96.88 89 TYR A CA 1
ATOM 749 C C . TYR A 1 89 ? 5.606 -7.568 -2.095 1.00 96.88 89 TYR A C 1
ATOM 751 O O . TYR A 1 89 ? 6.197 -7.919 -1.066 1.00 96.88 89 TYR A O 1
ATOM 759 N N . LEU A 1 90 ? 4.402 -8.050 -2.410 1.00 94.62 90 LEU A N 1
ATOM 760 C CA . LEU A 1 90 ? 3.616 -8.950 -1.559 1.00 94.62 90 LEU A CA 1
ATOM 761 C C . LEU A 1 90 ? 3.708 -10.425 -1.963 1.00 94.62 90 LEU A C 1
ATOM 763 O O . LEU A 1 90 ? 3.397 -11.297 -1.152 1.00 94.62 90 LEU A O 1
ATOM 767 N N . GLY A 1 91 ? 4.220 -10.746 -3.145 1.00 94.75 91 GLY A N 1
ATOM 768 C CA . GLY A 1 91 ? 4.291 -12.126 -3.621 1.00 94.75 91 GLY A CA 1
ATOM 769 C C . GLY A 1 91 ? 3.987 -12.222 -5.105 1.00 94.75 91 GLY A C 1
ATOM 770 O O . GLY A 1 91 ? 3.924 -11.208 -5.796 1.00 94.75 91 GLY A O 1
ATOM 771 N N . THR A 1 92 ? 3.799 -13.444 -5.579 1.00 95.62 92 THR A N 1
ATOM 772 C CA . THR A 1 92 ? 3.376 -13.730 -6.949 1.00 95.62 92 THR A CA 1
ATOM 773 C C . THR A 1 92 ? 2.020 -14.412 -6.943 1.00 95.62 92 THR A C 1
ATOM 775 O O . THR A 1 92 ? 1.758 -15.251 -6.083 1.00 95.62 92 THR A O 1
ATOM 778 N N . VAL A 1 93 ? 1.177 -14.059 -7.906 1.00 96.19 93 VAL A N 1
ATOM 779 C CA . VAL A 1 93 ? -0.087 -14.738 -8.217 1.00 96.19 93 VAL A CA 1
ATOM 780 C C . VAL A 1 93 ? -0.122 -14.900 -9.731 1.00 96.19 93 VAL A C 1
ATOM 782 O O . VAL A 1 93 ? 0.076 -13.909 -10.427 1.00 96.19 93 VAL A O 1
ATOM 785 N N . GLU A 1 94 ? -0.319 -16.124 -10.230 1.00 94.69 94 GLU A N 1
ATOM 786 C CA . GLU A 1 94 ? -0.301 -16.421 -11.679 1.00 94.69 94 GLU A CA 1
ATOM 787 C C . GLU A 1 94 ? 0.956 -15.863 -12.378 1.00 94.69 94 GLU A C 1
ATOM 789 O O . GLU A 1 94 ? 0.871 -15.189 -13.401 1.00 94.69 94 GLU A O 1
ATOM 794 N N . ASP A 1 95 ? 2.123 -16.051 -11.752 1.00 92.88 95 ASP A N 1
ATOM 795 C CA . ASP A 1 95 ? 3.428 -15.533 -12.198 1.00 92.88 95 ASP A CA 1
ATOM 796 C C . ASP A 1 95 ? 3.553 -13.999 -12.303 1.00 92.88 95 ASP A C 1
ATOM 798 O O . ASP A 1 95 ? 4.612 -13.472 -12.652 1.00 92.88 95 ASP A O 1
ATOM 802 N N . LEU A 1 96 ? 2.522 -13.250 -11.902 1.00 95.06 96 LEU A N 1
ATOM 803 C CA . LEU A 1 96 ? 2.536 -11.792 -11.832 1.00 95.06 96 LEU A CA 1
ATOM 804 C C . LEU A 1 96 ? 2.960 -11.314 -10.445 1.00 95.06 96 LEU A C 1
ATOM 806 O O . LEU A 1 96 ? 2.536 -11.846 -9.418 1.00 95.06 96 LEU A O 1
ATOM 810 N N . LEU A 1 97 ? 3.786 -10.265 -10.407 1.00 96.50 97 LEU A N 1
ATOM 811 C CA . LEU A 1 97 ? 4.205 -9.634 -9.159 1.00 96.50 97 LEU A CA 1
ATOM 812 C C . LEU A 1 97 ? 3.032 -8.859 -8.546 1.00 96.50 97 LEU A C 1
ATOM 814 O O . LEU A 1 97 ? 2.471 -7.962 -9.172 1.00 96.50 97 LEU A O 1
ATOM 818 N N . VAL A 1 98 ? 2.710 -9.155 -7.289 1.00 97.19 98 VAL A N 1
ATOM 819 C CA . VAL A 1 98 ? 1.739 -8.391 -6.505 1.00 97.19 98 VAL A CA 1
ATOM 820 C C . VAL A 1 98 ? 2.463 -7.254 -5.801 1.00 97.19 98 VAL A C 1
ATOM 822 O O . VAL A 1 98 ? 3.351 -7.486 -4.974 1.00 97.19 98 VAL A O 1
ATOM 825 N N . LEU A 1 99 ? 2.068 -6.025 -6.124 1.00 97.50 99 LEU A N 1
ATOM 826 C CA . LEU A 1 99 ? 2.640 -4.798 -5.582 1.00 97.50 99 LEU A CA 1
ATOM 827 C C . LEU A 1 99 ? 1.585 -4.019 -4.791 1.00 97.50 99 LEU A C 1
ATOM 829 O O . LEU A 1 99 ? 0.399 -4.063 -5.106 1.00 97.50 99 LEU A O 1
ATOM 833 N N . THR A 1 100 ? 2.029 -3.288 -3.775 1.00 96.38 100 THR A N 1
ATOM 834 C CA . THR A 1 100 ? 1.200 -2.370 -2.985 1.00 96.38 100 THR A CA 1
ATOM 835 C C . THR A 1 100 ? 1.991 -1.115 -2.628 1.00 96.38 100 THR A C 1
ATOM 837 O O . THR A 1 100 ? 3.196 -1.036 -2.893 1.00 96.38 100 THR A O 1
ATOM 840 N N . PHE A 1 101 ? 1.330 -0.142 -2.007 1.00 96.25 101 PHE A N 1
ATOM 841 C CA . PHE A 1 101 ? 1.950 1.093 -1.546 1.00 96.25 101 PHE A CA 1
ATOM 842 C C . PHE A 1 101 ? 1.868 1.226 -0.029 1.00 96.25 101 PHE A C 1
ATOM 844 O O . PHE A 1 101 ? 0.867 0.886 0.597 1.00 96.25 101 PHE A O 1
ATOM 851 N N . THR A 1 102 ? 2.917 1.779 0.568 1.00 95.94 102 THR A N 1
ATOM 852 C CA . THR A 1 102 ? 2.929 2.148 1.984 1.00 95.94 102 THR A CA 1
ATOM 853 C C . THR A 1 102 ? 3.783 3.393 2.216 1.00 95.94 102 THR A C 1
ATOM 855 O O . THR A 1 102 ? 4.328 3.984 1.276 1.00 95.94 102 THR A O 1
ATOM 858 N N . CYS A 1 103 ? 3.874 3.836 3.467 1.00 95.44 103 CYS A N 1
ATOM 859 C CA . CYS A 1 103 ? 4.651 5.006 3.831 1.00 95.44 103 CYS A CA 1
ATOM 860 C C . CYS A 1 103 ? 6.164 4.764 3.778 1.00 95.44 103 CYS A C 1
ATOM 862 O O . CYS A 1 103 ? 6.665 3.659 3.563 1.00 95.44 103 CYS A O 1
ATOM 864 N N . GLN A 1 104 ? 6.916 5.856 3.889 1.00 95.00 104 GLN A N 1
ATOM 865 C CA . GLN A 1 104 ? 8.374 5.819 3.881 1.00 95.00 104 GLN A CA 1
ATOM 866 C C . GLN A 1 104 ? 8.908 4.973 5.058 1.00 95.00 104 GLN A C 1
ATOM 868 O O . GLN A 1 104 ? 8.373 5.104 6.162 1.00 95.00 104 GLN A O 1
ATOM 873 N N . PRO A 1 105 ? 9.997 4.194 4.885 1.00 94.50 105 PRO A N 1
ATOM 874 C CA . PRO A 1 105 ? 10.564 3.365 5.956 1.00 94.50 105 PRO A CA 1
ATOM 875 C C . PRO A 1 105 ? 10.871 4.119 7.258 1.00 94.50 105 PRO A C 1
ATOM 877 O O . PRO A 1 105 ? 10.620 3.607 8.344 1.00 94.50 105 PRO A O 1
ATOM 880 N N . SER A 1 106 ? 11.341 5.368 7.176 1.00 93.69 106 SER A N 1
ATOM 881 C CA . SER A 1 106 ? 11.574 6.199 8.365 1.00 93.69 106 SER A CA 1
ATOM 882 C C . SER A 1 106 ? 10.285 6.519 9.128 1.00 93.69 106 SER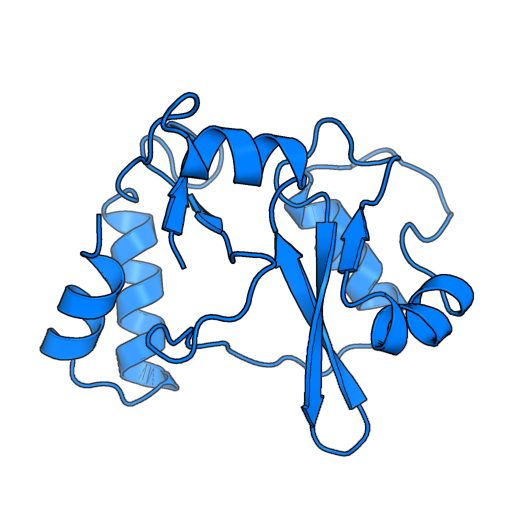 A C 1
ATOM 884 O O . SER A 1 106 ? 10.279 6.477 10.353 1.00 93.69 106 SER A O 1
ATOM 886 N N . LYS A 1 107 ? 9.170 6.772 8.427 1.00 93.62 107 LYS A N 1
ATOM 887 C CA . LYS A 1 107 ? 7.859 6.977 9.065 1.00 93.62 107 LYS A CA 1
ATOM 888 C C . LYS A 1 107 ? 7.341 5.691 9.702 1.00 93.62 107 LYS A C 1
ATOM 890 O O . LYS A 1 107 ? 6.770 5.763 10.780 1.00 93.62 107 LYS A O 1
ATOM 895 N N . LEU A 1 108 ? 7.555 4.534 9.068 1.00 93.38 108 LEU A N 1
ATOM 896 C CA . LEU A 1 108 ? 7.239 3.234 9.676 1.00 93.38 108 LEU A CA 1
ATOM 897 C C . LEU A 1 108 ? 7.995 3.040 10.988 1.00 93.38 108 LEU A C 1
ATOM 899 O O . LEU A 1 108 ? 7.383 2.687 11.991 1.00 93.38 108 LEU A O 1
ATOM 903 N N . SER A 1 109 ? 9.297 3.338 10.999 1.00 94.00 109 SER A N 1
ATOM 904 C CA . SER A 1 109 ? 10.096 3.312 12.225 1.00 94.00 109 SER A CA 1
ATOM 905 C C . SER A 1 109 ? 9.531 4.252 13.289 1.00 94.00 109 SER A C 1
ATOM 907 O O . SER A 1 109 ? 9.406 3.850 14.439 1.00 94.00 109 SER A O 1
ATOM 909 N N . ASP A 1 110 ? 9.149 5.476 12.917 1.00 95.25 110 ASP A N 1
ATOM 910 C CA . ASP A 1 110 ? 8.557 6.431 13.856 1.00 95.25 110 ASP A CA 1
ATOM 911 C C . ASP A 1 110 ? 7.191 5.960 14.401 1.00 95.25 110 ASP A C 1
ATOM 913 O O . ASP A 1 110 ? 6.887 6.213 15.564 1.00 95.25 110 ASP A O 1
ATOM 917 N N . PHE A 1 111 ? 6.366 5.257 13.613 1.00 93.44 111 PHE A N 1
ATOM 918 C CA . PHE A 1 111 ? 5.126 4.644 14.118 1.00 93.44 111 PHE A CA 1
ATOM 919 C C . PHE A 1 111 ? 5.414 3.492 15.087 1.00 93.44 111 PHE A C 1
ATOM 921 O O . PHE A 1 111 ? 4.776 3.398 16.132 1.00 93.44 111 PHE A O 1
ATOM 928 N N . ARG A 1 112 ? 6.395 2.637 14.774 1.00 90.81 112 ARG A N 1
ATOM 929 C CA . ARG A 1 112 ? 6.785 1.501 15.627 1.00 90.81 112 ARG A CA 1
ATOM 930 C C . ARG A 1 112 ? 7.338 1.942 16.979 1.00 90.81 112 ARG A C 1
ATOM 932 O O . ARG A 1 112 ? 7.081 1.285 17.978 1.00 90.81 112 ARG A O 1
ATOM 939 N N . THR A 1 113 ? 8.083 3.045 17.011 1.00 93.88 113 THR A N 1
ATOM 940 C CA . THR A 1 113 ? 8.635 3.613 18.252 1.00 93.88 113 THR A CA 1
ATOM 941 C C . THR A 1 113 ? 7.653 4.526 18.988 1.00 93.88 113 THR A C 1
ATOM 943 O O . THR A 1 113 ? 7.990 5.049 20.046 1.00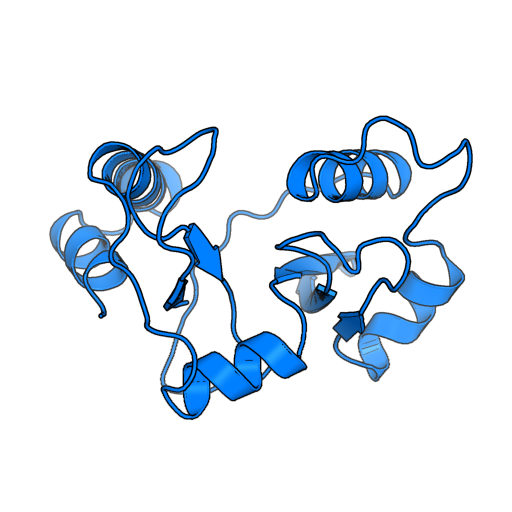 93.88 113 THR A O 1
ATOM 946 N N . GLY A 1 114 ? 6.454 4.755 18.440 1.00 92.81 114 GLY A N 1
ATOM 947 C CA . GLY A 1 114 ? 5.450 5.653 19.015 1.00 92.81 114 GLY A CA 1
ATOM 948 C C . GLY A 1 114 ? 5.752 7.147 18.846 1.00 92.81 114 GLY A C 1
ATOM 949 O O . GLY A 1 114 ? 4.983 7.983 19.314 1.00 92.81 114 GLY A O 1
ATOM 950 N N . LYS A 1 115 ? 6.834 7.512 18.146 1.00 95.38 115 LYS A N 1
ATOM 951 C CA . LYS A 1 115 ? 7.163 8.909 17.825 1.00 95.38 115 LYS A CA 1
ATOM 952 C C . LYS A 1 115 ? 6.118 9.548 16.909 1.00 95.38 115 LYS A C 1
ATOM 954 O O . LYS A 1 115 ? 5.831 10.737 17.035 1.00 95.38 115 LYS A O 1
ATOM 959 N N . LEU A 1 116 ? 5.552 8.773 15.985 1.00 93.56 116 LEU A N 1
ATOM 960 C CA . LEU A 1 116 ? 4.331 9.145 15.278 1.00 93.56 116 LEU A CA 1
ATOM 961 C C . LEU A 1 116 ? 3.144 8.392 15.887 1.00 93.56 116 LEU A C 1
ATOM 963 O O . LEU A 1 116 ? 3.195 7.165 15.978 1.00 93.56 116 LEU A O 1
ATOM 967 N N . PRO A 1 117 ? 2.057 9.089 16.259 1.00 92.12 117 PRO A N 1
ATOM 968 C CA . PRO A 1 117 ? 0.903 8.436 16.849 1.00 92.12 117 PRO A CA 1
ATOM 969 C C . PRO A 1 117 ? 0.119 7.662 15.789 1.00 92.12 117 PRO A C 1
ATOM 971 O O . PRO A 1 117 ? -0.107 8.150 14.673 1.00 92.12 117 PRO A O 1
ATOM 974 N N . LEU A 1 118 ? -0.365 6.482 16.167 1.00 93.88 118 LEU A N 1
ATOM 975 C CA . LEU A 1 118 ? -1.441 5.828 15.433 1.00 93.88 118 LEU A CA 1
ATOM 976 C C . LEU A 1 118 ? -2.727 6.657 15.556 1.00 93.88 118 LEU A C 1
ATOM 978 O O . LEU A 1 118 ? -2.923 7.400 16.518 1.00 93.88 118 LEU A O 1
ATOM 982 N N . CYS A 1 119 ? -3.602 6.569 14.560 1.00 92.94 119 CYS A N 1
ATOM 983 C CA . CYS A 1 119 ? -4.832 7.355 14.526 1.00 92.94 119 CYS A CA 1
ATOM 984 C C . CYS A 1 119 ? -5.976 6.528 13.955 1.00 92.94 119 CYS A C 1
ATOM 986 O O . CYS A 1 119 ? -5.853 6.006 12.852 1.00 92.94 119 CYS A O 1
ATOM 988 N N . ALA A 1 120 ? -7.093 6.429 14.680 1.00 92.62 120 ALA A N 1
ATOM 989 C CA . ALA A 1 120 ? -8.266 5.686 14.223 1.00 92.62 120 ALA A CA 1
ATOM 990 C C . ALA A 1 120 ? -8.801 6.246 12.903 1.00 92.62 120 ALA A C 1
ATOM 992 O O . ALA A 1 120 ? -8.808 7.468 12.727 1.00 92.62 120 ALA A O 1
ATOM 993 N N . PRO A 1 121 ? -9.253 5.389 11.971 1.00 94.62 121 PRO A N 1
ATOM 994 C CA . PRO A 1 121 ? -9.862 5.860 10.740 1.00 94.62 121 PRO A CA 1
ATOM 995 C C . PRO A 1 121 ? -11.152 6.630 11.024 1.00 94.62 121 PRO A C 1
ATOM 997 O O . PRO A 1 121 ? -11.839 6.386 12.019 1.00 94.62 121 PRO A O 1
ATOM 1000 N N . SER A 1 122 ? -11.506 7.542 10.118 1.00 93.94 122 SER A N 1
ATOM 1001 C CA . SER A 1 122 ? -12.813 8.201 10.163 1.00 93.94 122 SER A CA 1
ATOM 1002 C C . SER A 1 122 ? -13.932 7.169 10.006 1.00 93.94 122 SER A C 1
ATOM 1004 O O . SER A 1 122 ? -13.727 6.123 9.382 1.00 93.94 122 SER A O 1
ATOM 1006 N N . LYS A 1 123 ? -15.129 7.459 10.535 1.00 93.56 123 LYS A N 1
ATOM 1007 C CA . LYS A 1 123 ? -16.286 6.555 10.405 1.00 93.56 123 LYS A CA 1
ATOM 1008 C C . LYS A 1 123 ? -16.535 6.188 8.939 1.00 93.56 123 LYS A C 1
ATOM 1010 O O . LYS A 1 123 ? -16.597 5.014 8.610 1.00 93.56 123 LYS A O 1
ATOM 1015 N N . THR A 1 124 ? -16.574 7.181 8.052 1.00 95.06 124 THR A N 1
ATOM 1016 C CA . THR A 1 124 ? -16.816 6.962 6.621 1.00 95.06 124 THR A CA 1
ATOM 1017 C C . THR A 1 124 ? -15.745 6.085 5.975 1.00 95.06 124 THR A C 1
ATOM 1019 O O . THR A 1 124 ? -16.078 5.180 5.216 1.00 95.06 124 THR A O 1
ATOM 1022 N N . TYR A 1 125 ? -14.462 6.310 6.282 1.00 95.19 125 TYR A N 1
ATOM 1023 C CA . TYR A 1 125 ? -13.387 5.488 5.721 1.00 95.19 125 TYR A CA 1
ATOM 1024 C C . TYR A 1 125 ? -13.452 4.046 6.235 1.00 95.19 125 TYR A C 1
ATOM 1026 O O . TYR A 1 125 ? -13.339 3.092 5.466 1.00 95.19 125 TYR A O 1
ATOM 1034 N N . LYS A 1 126 ? -13.702 3.887 7.537 1.00 94.94 126 LYS A N 1
ATOM 1035 C CA . LYS A 1 126 ? -13.899 2.590 8.180 1.00 94.94 126 LYS A CA 1
ATOM 1036 C C . LYS A 1 126 ? -15.068 1.816 7.567 1.00 94.94 126 LYS A C 1
ATOM 1038 O O . LYS A 1 126 ? -14.899 0.639 7.261 1.00 94.94 126 LYS A O 1
ATOM 1043 N N . ASP A 1 127 ? -16.211 2.467 7.370 1.00 95.50 127 ASP A N 1
ATOM 1044 C CA . ASP A 1 127 ? -17.418 1.846 6.816 1.00 95.50 127 ASP A CA 1
ATOM 1045 C C . ASP A 1 127 ? -17.165 1.327 5.389 1.00 95.50 127 ASP A C 1
ATOM 1047 O O . ASP A 1 127 ? -17.583 0.221 5.056 1.00 95.50 127 ASP A O 1
ATOM 1051 N N . VAL A 1 128 ? -16.397 2.062 4.571 1.00 96.56 128 VAL A N 1
ATOM 1052 C CA . VAL A 1 128 ? -15.987 1.613 3.226 1.00 96.56 128 VAL A CA 1
ATOM 1053 C C . VAL A 1 128 ? -15.121 0.353 3.286 1.00 96.56 128 VAL A C 1
ATOM 1055 O O . VAL A 1 128 ? -15.358 -0.587 2.527 1.00 96.56 128 VAL A O 1
ATOM 1058 N N . ILE A 1 129 ? -14.142 0.299 4.196 1.00 95.88 129 ILE A N 1
ATOM 1059 C CA . ILE A 1 129 ? -13.289 -0.888 4.357 1.00 95.88 129 ILE A CA 1
ATOM 1060 C C . ILE A 1 129 ? -14.122 -2.087 4.825 1.00 95.88 129 ILE A C 1
ATOM 1062 O O . ILE A 1 129 ? -13.995 -3.172 4.261 1.00 95.88 129 ILE A O 1
ATOM 1066 N N . ILE A 1 130 ? -14.981 -1.904 5.833 1.00 96.44 130 ILE A N 1
ATOM 1067 C CA . ILE A 1 130 ? -15.837 -2.978 6.360 1.00 96.44 130 ILE A CA 1
ATOM 1068 C C . ILE A 1 130 ? -16.755 -3.508 5.263 1.00 96.44 130 ILE A C 1
ATOM 1070 O O . ILE A 1 130 ? -16.810 -4.719 5.063 1.00 96.44 130 ILE A O 1
ATOM 1074 N N . LYS A 1 131 ? -17.409 -2.615 4.514 1.00 97.31 131 LYS A N 1
ATOM 1075 C CA . LYS A 1 131 ? -18.283 -2.993 3.404 1.00 97.31 131 LYS A CA 1
ATOM 1076 C C . LYS A 1 131 ? -17.553 -3.880 2.393 1.00 97.31 131 LYS A C 1
ATOM 1078 O O . LYS A 1 131 ? -18.050 -4.951 2.064 1.00 97.31 131 LYS A O 1
ATOM 1083 N N . ALA A 1 132 ? -16.345 -3.498 1.971 1.00 96.75 132 ALA A N 1
ATOM 1084 C CA . ALA A 1 132 ? -15.547 -4.303 1.044 1.00 96.75 132 ALA A CA 1
ATOM 1085 C C . ALA A 1 132 ? -15.164 -5.678 1.629 1.00 96.75 132 ALA A C 1
ATOM 1087 O O . ALA A 1 132 ? -15.249 -6.697 0.943 1.00 96.75 132 ALA A O 1
ATOM 1088 N N . LEU A 1 133 ? -14.779 -5.736 2.909 1.00 96.25 133 LEU A N 1
ATOM 1089 C CA . LEU A 1 133 ? -14.448 -6.997 3.585 1.00 96.25 133 LEU A CA 1
ATOM 1090 C C . LEU A 1 133 ? -15.654 -7.945 3.663 1.00 96.25 133 LEU A C 1
ATOM 1092 O O . LEU A 1 133 ? -15.487 -9.150 3.472 1.00 96.25 133 LEU A O 1
ATOM 1096 N N . VAL A 1 134 ? -16.851 -7.415 3.917 1.00 97.69 134 VAL A N 1
ATOM 1097 C CA . VAL A 1 134 ? -18.088 -8.201 4.026 1.00 97.69 134 VAL A CA 1
ATOM 1098 C C . VAL A 1 134 ? -18.593 -8.636 2.656 1.00 97.69 134 VAL A C 1
ATOM 1100 O O . VAL A 1 134 ? -18.772 -9.827 2.402 1.00 97.69 134 VAL A O 1
ATOM 1103 N N . GLU A 1 135 ? -18.805 -7.684 1.750 1.00 97.12 135 GLU A N 1
ATOM 1104 C CA . GLU A 1 135 ? -19.474 -7.941 0.476 1.00 97.12 135 GLU A CA 1
ATOM 1105 C C . GLU A 1 135 ? -18.581 -8.705 -0.502 1.00 97.12 135 GLU A C 1
ATOM 1107 O O . GLU A 1 135 ? -19.050 -9.624 -1.178 1.00 97.12 135 GLU A O 1
ATOM 1112 N N . GLU A 1 136 ? -17.292 -8.368 -0.558 1.00 94.38 136 GLU A N 1
ATOM 1113 C CA . GLU A 1 136 ? -16.351 -8.935 -1.528 1.00 94.38 136 GLU A CA 1
ATOM 1114 C C . GLU A 1 136 ? -15.441 -9.975 -0.885 1.00 94.38 136 GLU A C 1
ATOM 1116 O O . GLU A 1 136 ? -15.265 -11.065 -1.425 1.00 94.38 136 GLU A O 1
ATOM 1121 N N . GLY A 1 137 ? -14.901 -9.661 0.296 1.00 93.38 137 GLY A N 1
ATOM 1122 C CA . GLY A 1 137 ? -14.053 -10.579 1.056 1.00 93.38 137 GLY A CA 1
ATOM 1123 C C . GLY A 1 137 ? -14.817 -11.743 1.694 1.00 93.38 137 GLY A C 1
ATOM 1124 O O . GLY A 1 137 ? -14.181 -12.685 2.165 1.00 93.38 137 GLY A O 1
ATOM 1125 N N . LYS A 1 138 ? -16.159 -11.684 1.718 1.00 96.31 138 LYS A N 1
ATOM 1126 C CA . LYS A 1 138 ? -17.046 -12.661 2.378 1.00 96.31 138 LYS A CA 1
ATOM 1127 C C . LYS A 1 138 ? -16.680 -12.897 3.848 1.00 96.31 138 LYS A C 1
ATOM 1129 O O . LYS A 1 138 ? -16.886 -13.980 4.393 1.00 96.31 138 LYS A O 1
ATOM 1134 N N . ILE A 1 139 ? -16.119 -11.878 4.499 1.00 95.62 139 ILE A N 1
ATOM 1135 C CA . ILE A 1 139 ? -15.761 -11.912 5.915 1.00 95.62 139 ILE A CA 1
ATOM 1136 C C . ILE A 1 139 ? -17.014 -11.560 6.726 1.00 95.62 139 ILE A C 1
ATOM 1138 O O . ILE A 1 139 ? -17.643 -10.546 6.433 1.00 95.62 139 ILE A O 1
ATOM 1142 N N . PRO A 1 140 ? -17.377 -12.332 7.767 1.00 97.00 140 PRO A N 1
ATOM 1143 C CA . PRO A 1 140 ? -18.485 -11.972 8.648 1.00 97.00 140 PRO A CA 1
ATOM 1144 C C . PRO A 1 140 ? -18.318 -10.561 9.222 1.00 97.00 140 PRO A C 1
ATOM 1146 O O . PRO A 1 140 ? -17.217 -10.196 9.642 1.00 97.00 140 PRO A O 1
ATOM 1149 N N . GLU A 1 141 ? -19.400 -9.786 9.276 1.00 96.31 141 GLU A N 1
ATOM 1150 C CA . GLU A 1 141 ? -19.364 -8.366 9.653 1.00 96.31 141 GLU A CA 1
ATOM 1151 C C . GLU A 1 141 ? -18.669 -8.119 10.997 1.00 96.31 141 GLU A C 1
ATOM 1153 O O . GLU A 1 141 ? -17.782 -7.272 11.087 1.00 96.31 141 GLU A O 1
ATOM 1158 N N . GLU A 1 142 ? -18.964 -8.925 12.018 1.00 95.62 142 GLU A N 1
ATOM 1159 C CA . GLU A 1 142 ? -18.310 -8.833 13.329 1.00 95.62 142 GLU A CA 1
ATOM 1160 C C . GLU A 1 142 ? -16.784 -8.990 13.238 1.00 95.62 142 GLU A C 1
ATOM 1162 O O . GLU A 1 142 ? -16.030 -8.235 13.861 1.00 95.62 142 GLU A O 1
ATOM 1167 N N . LYS A 1 143 ? -16.308 -9.926 12.403 1.00 94.19 143 LYS A N 1
ATOM 1168 C CA . LYS A 1 143 ? -14.873 -10.139 12.163 1.00 94.19 143 LYS A CA 1
ATOM 1169 C C . LYS A 1 143 ? -14.260 -8.983 11.376 1.00 94.19 143 LYS A C 1
ATOM 1171 O O . LYS A 1 143 ? -13.132 -8.595 11.672 1.00 94.19 143 LYS A O 1
ATOM 1176 N N . ALA A 1 144 ? -14.982 -8.412 10.410 1.00 94.62 144 ALA A N 1
ATOM 1177 C CA . ALA A 1 144 ? -14.531 -7.239 9.662 1.00 94.62 144 ALA A CA 1
ATOM 1178 C C . ALA A 1 144 ? -14.421 -6.000 10.570 1.00 94.62 144 ALA A C 1
ATOM 1180 O O . ALA A 1 144 ? -13.408 -5.298 10.544 1.00 94.62 144 ALA A O 1
ATOM 1181 N N . ILE A 1 145 ? -15.410 -5.770 11.440 1.00 93.62 145 ILE A N 1
ATOM 1182 C CA . ILE A 1 145 ? -15.389 -4.696 12.441 1.00 93.62 145 ILE A CA 1
ATOM 1183 C C . ILE A 1 145 ? -14.207 -4.875 13.395 1.00 93.62 145 ILE A C 1
ATOM 1185 O O . ILE A 1 145 ? -13.480 -3.910 13.633 1.00 93.62 145 ILE A O 1
ATOM 1189 N N . ALA A 1 146 ? -14.005 -6.083 13.932 1.00 91.81 146 ALA A N 1
ATOM 1190 C CA . ALA A 1 146 ? -12.894 -6.385 14.832 1.00 91.81 146 ALA A CA 1
ATOM 1191 C C . ALA A 1 146 ? -11.535 -6.171 14.148 1.00 91.81 146 ALA A C 1
ATOM 1193 O O . ALA A 1 146 ? -10.650 -5.540 14.720 1.00 91.81 146 ALA A O 1
ATOM 1194 N N . TYR A 1 147 ? -11.400 -6.610 12.894 1.00 90.81 147 TYR A N 1
ATOM 1195 C CA . TYR A 1 147 ? -10.189 -6.437 12.095 1.00 90.81 147 TYR A CA 1
ATOM 1196 C C . TYR A 1 147 ? -9.808 -4.961 11.901 1.00 90.81 147 TYR A C 1
ATOM 1198 O O . TYR A 1 147 ? -8.643 -4.598 12.055 1.00 90.81 147 TYR A O 1
ATOM 1206 N N . VAL A 1 148 ? -10.784 -4.097 11.598 1.00 89.88 148 VAL A N 1
ATOM 1207 C CA . VAL A 1 148 ? -10.548 -2.657 11.378 1.00 89.88 148 VAL A CA 1
ATOM 1208 C C . VAL A 1 148 ? -10.442 -1.873 12.697 1.00 89.88 148 VAL A C 1
ATOM 1210 O O . VAL A 1 148 ? -9.924 -0.759 12.709 1.00 89.88 148 VAL A O 1
ATOM 1213 N N . ARG A 1 149 ? -10.916 -2.436 13.818 1.00 75.12 149 ARG A N 1
ATOM 1214 C CA . ARG A 1 149 ? -10.837 -1.826 15.157 1.00 75.12 149 ARG A CA 1
ATOM 1215 C C . ARG A 1 149 ? -9.455 -1.891 15.802 1.00 75.12 149 ARG A C 1
ATOM 1217 O O . ARG A 1 149 ? -9.287 -1.186 16.785 1.00 75.12 149 ARG A O 1
ATOM 1224 N N . LEU A 1 150 ? -8.518 -2.698 15.295 1.00 58.97 150 LEU A N 1
ATOM 1225 C CA . LEU A 1 150 ? -7.186 -2.865 15.889 1.00 58.97 150 LEU A CA 1
ATOM 1226 C C . LEU A 1 150 ? -6.375 -1.555 15.838 1.00 58.97 150 LEU A C 1
ATOM 1228 O O . LEU A 1 150 ? -5.635 -1.295 14.886 1.00 58.97 150 LEU A O 1
ATOM 1232 N N . LEU A 1 151 ? -6.550 -0.754 16.887 1.00 46.00 151 LEU A N 1
ATOM 1233 C CA . LEU A 1 151 ? -5.636 0.239 17.433 1.00 46.00 151 LEU A CA 1
ATOM 1234 C C . LEU A 1 151 ? -5.564 0.029 18.940 1.00 46.00 151 LEU A C 1
ATOM 1236 O O . LEU A 1 151 ? -6.651 -0.104 19.548 1.00 46.00 151 LEU A O 1
#

pLDDT: mean 91.09, std 8.52, range [46.0, 97.69]

Organism: NCBI:txid429701

Foldseek 3Di:
DFFADQADPVQGGWTDDFDDLDDDPPDDDDDDFDDDDQVVVQVVVCVQLVNPDPDPDGLADPVNVVCCVVVQKDQRVVSLVGQFRMKGWDDDDPNDTTIDTGGDPVVSVCPVVCVGPTIQGHPVVLVVQLCCCVVPVVDPSVVSNVSSPDD

Sequence (151 aa):
MFFGRNKTKTWGLGGVAFLDLERHHGYKAYNRLYKINLQQFNDVLKQENNVKHLMNYPLFGLAELARIKYQRYRYVGALKKGWYSTVQYLGTVEDLLVLTFTCQPSKLSDFRTGKLPLCAPSKTYKDVIIKALVEEGKIPEEKAIAYVRLL

Radius of gyration: 15.76 Å; chains: 1; bounding box: 34×34×38 Å

Secondary structure (DSSP, 8-state):
-EEE-SEETTTEES-EEE--SS--TT-----------HHHHHHHHHHHTT-SSS-SS-SS-HHHHHHHHHHSEEE-GGGTT-SS-EEEEEEEETTEEEEEEE--HHHHHHHHTTSSPB-PPPHHHHHHHHHHHHHTT---HHHHHHHHH--